Protein AF-A0A080M9X5-F1 (afdb_monomer_lite)

pLDDT: mean 76.01, std 18.08, range [39.44, 97.44]

Sequence (97 aa):
MARPEERNVPEGTPPHHRAAPQELLFRARKATRTTRRQCLQEADARLDELRLYLRLAHHWHWLNDGQYEHVGRQVAELGRLLGGWTKYEAEKRGTPG

InterPro domains:
  IPR036583 23S rRNA-intervening sequence superfamily [G3DSA:1.20.1440.60] (19-95)
  IPR036583 23S rRNA-intervening sequence superfamily [SSF158446] (32-88)
  IPR055360 bAvd-like [PF22296] (28-88)
  IPR055360 bAvd-like [cd16376] (23-88)

Organism: NCBI:txid2954383

Radius of gyration: 20.83 Å; chains: 1; bounding box: 71×39×42 Å

Structure (mmCIF, N/CA/C/O backbone):
data_AF-A0A080M9X5-F1
#
_entry.id   AF-A0A080M9X5-F1
#
loop_
_atom_site.group_PDB
_atom_site.id
_atom_site.type_symbol
_atom_site.label_atom_id
_atom_site.label_alt_id
_atom_site.label_comp_id
_atom_site.label_asym_id
_atom_site.label_entity_id
_atom_site.label_seq_id
_atom_site.pdbx_PDB_ins_code
_atom_site.Cartn_x
_atom_site.Cartn_y
_atom_site.Cartn_z
_atom_site.occupancy
_atom_site.B_iso_or_equiv
_atom_site.auth_seq_id
_atom_site.auth_comp_id
_atom_site.auth_asym_id
_atom_site.auth_atom_id
_atom_site.pdbx_PDB_model_num
ATOM 1 N N . MET A 1 1 ? 47.538 31.299 -5.706 1.00 46.44 1 MET A N 1
ATOM 2 C CA . MET A 1 1 ? 46.990 29.931 -5.594 1.00 46.44 1 MET A CA 1
ATOM 3 C C . MET A 1 1 ? 46.652 29.667 -4.135 1.00 46.44 1 MET A C 1
ATOM 5 O O . MET A 1 1 ? 47.569 29.548 -3.338 1.00 46.44 1 MET A O 1
ATOM 9 N N . ALA A 1 2 ? 45.369 29.633 -3.781 1.00 39.44 2 ALA A N 1
ATOM 10 C CA . ALA A 1 2 ? 44.891 29.191 -2.471 1.00 39.44 2 ALA A CA 1
ATOM 11 C C . ALA A 1 2 ? 43.548 28.479 -2.688 1.00 39.44 2 ALA A C 1
ATOM 13 O O . ALA A 1 2 ? 42.663 29.041 -3.331 1.00 39.44 2 ALA A O 1
ATOM 14 N N . ARG A 1 3 ? 43.459 27.217 -2.247 1.00 45.69 3 ARG A N 1
ATOM 15 C CA . ARG A 1 3 ? 42.276 26.350 -2.380 1.00 45.69 3 ARG A CA 1
ATOM 16 C C . ARG A 1 3 ? 41.181 26.847 -1.434 1.00 45.69 3 ARG A C 1
ATOM 18 O O . ARG A 1 3 ? 41.485 26.997 -0.248 1.00 45.69 3 ARG A O 1
ATOM 25 N N . PRO A 1 4 ? 39.948 27.071 -1.901 1.00 55.72 4 PRO A N 1
ATOM 26 C CA . PRO A 1 4 ? 38.835 27.351 -1.021 1.00 55.72 4 PRO A CA 1
ATOM 27 C C . PRO A 1 4 ? 38.024 26.058 -0.796 1.00 55.72 4 PRO A C 1
ATOM 29 O O . PRO A 1 4 ? 38.230 25.052 -1.466 1.00 55.72 4 PRO A O 1
ATOM 32 N N . GLU A 1 5 ? 37.172 26.075 0.223 1.00 53.88 5 GLU A N 1
ATOM 33 C CA . GLU A 1 5 ? 36.146 25.069 0.536 1.00 53.88 5 GLU A CA 1
ATOM 34 C C . GLU A 1 5 ? 36.533 23.581 0.669 1.00 53.88 5 GLU A C 1
ATOM 36 O O . GLU A 1 5 ? 36.216 22.761 -0.178 1.00 53.88 5 GLU A O 1
ATOM 41 N N . GLU A 1 6 ? 36.984 23.185 1.859 1.00 47.06 6 GLU A N 1
ATOM 42 C CA . GLU A 1 6 ? 36.474 21.953 2.488 1.00 47.06 6 GLU A CA 1
ATOM 43 C C . GLU A 1 6 ? 36.210 22.244 3.967 1.00 47.06 6 GLU A C 1
ATOM 45 O O . GLU A 1 6 ? 36.927 21.909 4.908 1.00 47.06 6 GLU A O 1
ATOM 50 N N . ARG A 1 7 ? 35.155 23.042 4.120 1.00 50.44 7 ARG A N 1
ATOM 51 C CA . ARG A 1 7 ? 34.492 23.401 5.361 1.00 50.44 7 ARG A CA 1
ATOM 52 C C . ARG A 1 7 ? 33.894 22.132 5.968 1.00 50.44 7 ARG A C 1
ATOM 54 O O . ARG A 1 7 ? 32.878 21.648 5.492 1.00 50.44 7 ARG A O 1
ATOM 61 N N . ASN A 1 8 ? 34.550 21.638 7.011 1.00 57.38 8 ASN A N 1
ATOM 62 C CA . ASN A 1 8 ? 33.971 21.069 8.229 1.00 57.38 8 ASN A CA 1
ATOM 63 C C . ASN A 1 8 ? 32.448 20.809 8.147 1.00 57.38 8 ASN A C 1
ATOM 65 O O . ASN A 1 8 ? 31.643 21.713 8.387 1.00 57.38 8 ASN A O 1
ATOM 69 N N . VAL A 1 9 ? 32.066 19.583 7.780 1.00 58.94 9 VAL A N 1
ATOM 70 C CA . VAL A 1 9 ? 30.686 19.100 7.886 1.00 58.94 9 VAL A CA 1
ATOM 71 C C . VAL A 1 9 ? 30.588 18.340 9.208 1.00 58.94 9 VAL A C 1
ATOM 73 O O . VAL A 1 9 ? 31.269 17.326 9.356 1.00 58.94 9 VAL A O 1
ATOM 76 N N . PRO A 1 10 ? 29.789 18.796 10.188 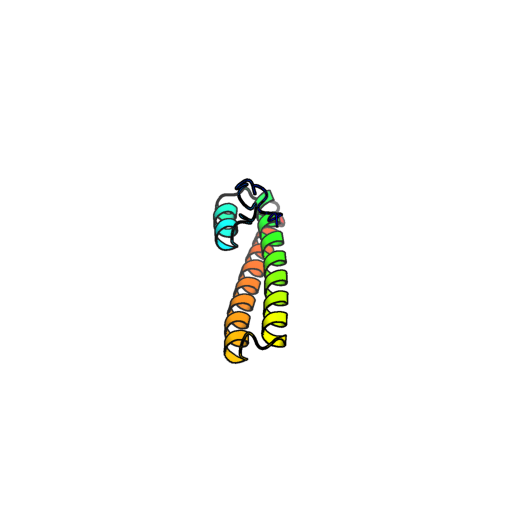1.00 49.62 10 PRO A N 1
ATOM 77 C CA . PRO A 1 10 ? 29.535 17.999 11.376 1.00 49.62 10 PRO A CA 1
ATOM 78 C C . PRO A 1 10 ? 28.714 16.767 10.972 1.00 49.62 10 PRO A C 1
ATOM 80 O O . PRO A 1 10 ? 27.638 16.910 10.390 1.00 49.62 10 PRO A O 1
ATOM 83 N N . GLU A 1 11 ? 29.216 15.569 11.287 1.00 55.38 11 GLU A N 1
ATOM 84 C CA . GLU A 1 11 ? 28.475 14.299 11.273 1.00 55.38 11 GLU A CA 1
ATOM 85 C C . GLU A 1 11 ? 27.302 14.370 12.269 1.00 55.38 11 GLU A C 1
ATOM 87 O O . GLU A 1 11 ? 27.331 13.847 13.379 1.00 55.38 11 GLU A O 1
ATOM 92 N N . GLY A 1 12 ? 26.256 15.089 11.877 1.00 50.22 12 GLY A N 1
ATOM 93 C CA . GLY A 1 12 ? 24.941 15.057 12.487 1.00 50.22 12 GLY A CA 1
ATOM 94 C C . GLY A 1 12 ? 24.095 14.049 11.728 1.00 50.22 12 GLY A C 1
ATOM 95 O O . GLY A 1 12 ? 23.642 14.320 10.620 1.00 50.22 12 GLY A O 1
ATOM 96 N N . THR A 1 13 ? 23.921 12.880 12.330 1.00 58.88 13 THR A N 1
ATOM 97 C CA . THR A 1 13 ? 23.029 11.781 11.951 1.00 58.88 13 THR A CA 1
ATOM 98 C C . THR A 1 13 ? 21.790 12.230 11.151 1.00 58.88 13 THR A C 1
ATOM 100 O O . THR A 1 13 ? 20.999 13.026 11.664 1.00 58.88 13 THR A O 1
ATOM 103 N N . PRO A 1 14 ? 21.543 11.706 9.934 1.00 47.88 14 PRO A N 1
ATOM 104 C CA . PRO A 1 14 ? 20.334 12.037 9.183 1.00 47.88 14 PRO A CA 1
ATOM 105 C C . PRO A 1 14 ? 19.072 11.501 9.899 1.00 47.88 14 PRO A C 1
ATOM 107 O O . PRO A 1 14 ? 18.989 10.302 10.184 1.00 47.88 14 PRO A O 1
ATOM 110 N N . PRO A 1 15 ? 18.043 12.332 10.168 1.00 51.41 15 PRO A N 1
ATOM 111 C CA . PRO A 1 15 ? 16.798 11.899 10.794 1.00 51.41 15 PRO A CA 1
ATOM 112 C C . PRO A 1 15 ? 15.848 11.319 9.735 1.00 51.41 15 PRO A C 1
ATOM 114 O O . PRO A 1 15 ? 14.830 11.914 9.385 1.00 51.41 15 PRO A O 1
ATOM 117 N N . HIS A 1 16 ? 16.166 10.136 9.208 1.00 55.94 16 HIS A N 1
ATOM 118 C CA . HIS A 1 16 ? 15.256 9.382 8.335 1.00 55.94 16 HIS A CA 1
ATOM 119 C C . HIS A 1 16 ? 14.938 7.977 8.859 1.00 55.94 16 HIS A C 1
ATOM 121 O O . HIS A 1 16 ? 14.502 7.117 8.100 1.00 55.94 16 HIS A O 1
ATOM 127 N N . HIS A 1 17 ? 15.019 7.751 10.176 1.00 58.09 17 HIS A N 1
ATOM 128 C CA . HIS A 1 17 ? 14.319 6.631 10.816 1.00 58.09 17 HIS A CA 1
ATOM 129 C C . HIS A 1 17 ? 12.796 6.891 10.858 1.00 58.09 17 HIS A C 1
ATOM 131 O O . HIS A 1 17 ? 12.165 6.873 11.914 1.00 58.09 17 HIS A O 1
ATOM 137 N N . ARG A 1 18 ? 12.168 7.119 9.693 1.00 60.19 18 ARG A N 1
ATOM 138 C CA . ARG A 1 18 ? 10.746 6.800 9.536 1.00 60.19 18 ARG A CA 1
ATOM 139 C C . ARG A 1 18 ? 10.677 5.280 9.553 1.00 60.19 18 ARG A C 1
ATOM 141 O O . ARG A 1 18 ? 11.147 4.624 8.630 1.00 60.19 18 ARG A O 1
ATOM 148 N N . ALA A 1 19 ? 10.187 4.739 10.663 1.00 59.53 19 ALA A N 1
ATOM 149 C CA . ALA A 1 19 ? 10.018 3.309 10.861 1.00 59.53 19 ALA A CA 1
ATOM 150 C C . ALA A 1 19 ? 9.392 2.660 9.615 1.00 59.53 19 ALA A C 1
ATOM 152 O O . ALA A 1 19 ? 8.363 3.122 9.118 1.00 59.53 19 ALA A O 1
ATOM 153 N N . ALA A 1 20 ? 10.031 1.601 9.113 1.00 66.88 20 ALA A N 1
ATOM 154 C CA . ALA A 1 20 ? 9.529 0.838 7.980 1.00 66.88 20 ALA A CA 1
ATOM 155 C C . ALA A 1 20 ? 8.117 0.282 8.278 1.00 66.88 20 ALA A C 1
ATOM 157 O O . ALA A 1 20 ? 7.784 0.054 9.444 1.00 66.88 20 ALA A O 1
ATOM 158 N N . PRO A 1 21 ? 7.290 -0.010 7.259 1.00 63.97 21 PRO A N 1
ATOM 159 C CA . PRO A 1 21 ? 5.912 -0.476 7.456 1.00 63.97 21 PRO A CA 1
ATOM 160 C C . PRO A 1 21 ? 5.797 -1.699 8.384 1.00 63.97 21 PRO A C 1
ATOM 162 O O . PRO A 1 21 ? 4.898 -1.775 9.220 1.00 63.97 21 PRO A O 1
ATOM 165 N N . GLN A 1 22 ? 6.767 -2.615 8.307 1.00 70.25 22 GLN A N 1
ATOM 166 C CA . GLN A 1 22 ? 6.896 -3.777 9.197 1.00 70.25 22 GLN A CA 1
ATOM 167 C C . GLN A 1 22 ? 7.055 -3.397 10.683 1.00 70.25 22 GLN A C 1
ATOM 169 O O . GLN A 1 22 ? 6.432 -4.007 11.552 1.00 70.25 22 GLN A O 1
ATOM 174 N N . GLU A 1 23 ? 7.849 -2.369 10.982 1.00 70.00 23 GLU A N 1
ATOM 175 C CA . GLU A 1 23 ? 8.082 -1.870 12.345 1.00 70.00 23 GLU A CA 1
ATOM 176 C C . GLU A 1 23 ? 6.801 -1.240 12.919 1.00 70.00 23 GLU A C 1
ATOM 178 O O . GLU A 1 23 ? 6.455 -1.435 14.087 1.00 70.00 23 GLU A O 1
ATOM 183 N N . LEU A 1 24 ? 6.032 -0.541 12.079 1.00 69.75 24 LEU A N 1
ATOM 184 C CA . LEU A 1 24 ? 4.747 0.043 12.468 1.00 69.75 24 LEU A CA 1
ATOM 185 C C . LEU A 1 24 ? 3.680 -1.029 12.734 1.00 69.75 24 LEU A C 1
ATOM 187 O O . LEU A 1 24 ? 2.957 -0.933 13.728 1.00 69.75 24 LEU A O 1
ATOM 191 N N . LEU A 1 25 ? 3.622 -2.085 11.916 1.00 65.75 25 LEU A N 1
ATOM 192 C CA . LEU A 1 25 ? 2.731 -3.231 12.137 1.00 65.75 25 LEU A CA 1
ATOM 193 C C . LEU A 1 25 ? 3.063 -3.975 13.442 1.00 65.75 25 LEU A C 1
ATOM 195 O O . LEU A 1 25 ? 2.156 -4.350 14.192 1.00 65.75 25 LEU A O 1
ATOM 199 N N . PHE A 1 26 ? 4.351 -4.134 13.767 1.00 69.50 26 PHE A N 1
ATOM 200 C CA . PHE A 1 26 ? 4.789 -4.728 15.033 1.00 69.50 26 PHE A CA 1
ATOM 201 C C . PHE A 1 26 ? 4.373 -3.885 16.249 1.00 69.50 26 PHE A C 1
ATOM 203 O O . PHE A 1 26 ? 3.868 -4.418 17.240 1.00 69.50 26 PHE A O 1
ATOM 210 N N . ARG A 1 27 ? 4.505 -2.557 16.165 1.00 56.31 27 ARG A N 1
ATOM 211 C CA . ARG A 1 27 ? 4.072 -1.633 17.227 1.00 56.31 27 ARG A CA 1
ATOM 212 C C . ARG A 1 27 ? 2.553 -1.593 17.387 1.00 56.31 27 ARG A C 1
ATOM 214 O O . ARG A 1 27 ? 2.064 -1.625 18.515 1.00 56.31 27 ARG A O 1
ATOM 221 N N . ALA A 1 28 ? 1.799 -1.614 16.287 1.00 56.12 28 ALA A N 1
ATOM 222 C CA . ALA A 1 28 ? 0.336 -1.655 16.304 1.00 56.12 28 ALA A CA 1
ATOM 223 C C . ALA A 1 28 ? -0.207 -2.932 16.970 1.00 56.12 28 ALA A C 1
ATOM 225 O O . ALA A 1 28 ? -1.224 -2.886 17.666 1.00 56.12 28 ALA A O 1
ATOM 226 N N . ARG A 1 29 ? 0.500 -4.064 16.834 1.00 57.16 29 ARG A N 1
ATOM 227 C CA . ARG A 1 29 ? 0.174 -5.303 17.557 1.00 57.16 29 ARG A CA 1
ATOM 228 C C . ARG A 1 29 ? 0.248 -5.134 19.083 1.00 57.16 29 ARG A C 1
ATOM 230 O O . ARG A 1 29 ? -0.477 -5.835 19.784 1.00 57.16 29 ARG A O 1
ATOM 237 N N . LYS A 1 30 ? 1.085 -4.224 19.595 1.00 53.56 30 LYS A N 1
ATOM 238 C CA . LYS A 1 30 ? 1.250 -3.953 21.035 1.00 53.56 30 LYS A CA 1
ATOM 239 C C . LYS A 1 30 ? 0.441 -2.755 21.570 1.00 53.56 30 LYS A C 1
ATOM 241 O O . LYS A 1 30 ? 0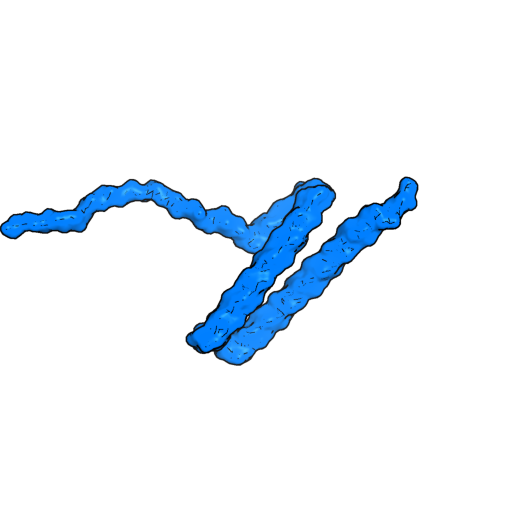.492 -2.513 22.771 1.00 53.56 30 LYS A O 1
ATOM 246 N N . ALA A 1 31 ? -0.289 -2.013 20.732 1.00 52.72 31 ALA A N 1
ATOM 247 C CA . ALA A 1 31 ? -0.939 -0.751 21.117 1.00 52.72 31 ALA A CA 1
ATOM 248 C C . ALA A 1 31 ? -2.441 -0.878 21.481 1.00 52.72 31 ALA A C 1
ATOM 250 O O . ALA A 1 31 ? -3.154 -1.746 20.975 1.00 52.72 31 ALA A O 1
ATOM 251 N N . THR A 1 32 ? -2.932 0.026 22.343 1.00 51.84 32 THR A N 1
ATOM 252 C CA . THR A 1 32 ? -4.321 0.109 22.852 1.00 51.84 32 THR A CA 1
ATOM 253 C C . THR A 1 32 ? -5.359 0.423 21.750 1.00 51.84 32 THR A C 1
ATOM 255 O O . THR A 1 32 ? -5.045 1.047 20.737 1.00 51.84 32 THR A O 1
ATOM 258 N N . ARG A 1 33 ? -6.632 0.025 21.953 1.00 52.94 33 ARG A N 1
ATOM 259 C CA . ARG A 1 33 ? -7.757 0.071 20.977 1.00 52.94 33 ARG A CA 1
ATOM 260 C C . ARG A 1 33 ? -7.933 1.393 20.208 1.00 52.94 33 ARG A C 1
ATOM 262 O O . ARG A 1 33 ? -8.246 1.365 19.022 1.00 52.94 33 ARG A O 1
ATOM 269 N N . THR A 1 34 ? -7.731 2.547 20.844 1.00 52.22 34 THR A N 1
ATOM 270 C CA . THR A 1 34 ? -7.875 3.865 20.190 1.00 52.22 34 THR A CA 1
ATOM 271 C C . THR A 1 34 ? -6.712 4.163 19.239 1.00 52.22 34 THR A C 1
ATOM 273 O O . THR A 1 34 ? -6.926 4.630 18.122 1.00 52.22 34 THR A O 1
ATOM 276 N N . THR A 1 35 ? -5.494 3.796 19.643 1.00 62.16 35 THR A N 1
ATOM 277 C CA . THR A 1 35 ? -4.269 3.893 18.838 1.00 62.16 35 THR A CA 1
ATOM 278 C C . THR A 1 35 ? -4.326 2.949 17.637 1.00 62.16 35 THR A C 1
ATOM 280 O O . THR A 1 35 ? -3.849 3.285 16.562 1.00 62.16 35 THR A O 1
ATOM 283 N N . ARG A 1 36 ? -4.995 1.798 17.777 1.00 67.88 36 ARG A N 1
ATOM 284 C CA . ARG A 1 36 ? -5.135 0.786 16.720 1.00 67.88 36 ARG A CA 1
ATOM 285 C C . ARG A 1 36 ? -5.854 1.306 15.470 1.00 67.88 36 ARG A C 1
ATOM 287 O O . ARG A 1 36 ? -5.374 1.060 14.371 1.00 67.88 36 ARG A O 1
ATOM 294 N N . ARG A 1 37 ? -6.950 2.066 15.609 1.00 73.62 37 ARG A N 1
ATOM 295 C CA . ARG A 1 37 ? -7.647 2.668 14.450 1.00 73.62 37 ARG A CA 1
ATOM 296 C C . ARG A 1 37 ? -6.784 3.717 13.753 1.00 73.62 37 ARG A C 1
ATOM 298 O O . ARG A 1 37 ? -6.717 3.720 12.532 1.00 73.62 37 ARG A O 1
ATOM 305 N N . GLN A 1 38 ? -6.126 4.580 14.525 1.00 77.75 38 GLN A N 1
ATOM 306 C CA . GLN A 1 38 ? -5.219 5.591 13.978 1.00 77.75 38 GLN A CA 1
ATOM 307 C C . GLN A 1 38 ? -4.044 4.929 13.245 1.00 77.75 38 GLN A C 1
ATOM 309 O O . GLN A 1 38 ? -3.709 5.338 12.142 1.00 77.75 38 GLN A O 1
ATOM 314 N N . CYS A 1 39 ? -3.488 3.845 13.797 1.00 79.44 39 CYS A N 1
ATOM 315 C CA . CYS A 1 39 ? -2.462 3.048 13.126 1.00 79.44 39 CYS A CA 1
ATOM 316 C C . CYS A 1 39 ? -2.968 2.391 11.834 1.00 79.44 39 CYS A C 1
ATOM 318 O O . CYS A 1 39 ? -2.220 2.346 10.866 1.00 79.44 39 CYS A O 1
ATOM 320 N N . LEU A 1 40 ? -4.209 1.890 11.797 1.00 83.00 40 LEU A N 1
ATOM 321 C CA . LEU A 1 40 ? -4.796 1.317 10.578 1.00 83.00 40 LEU A CA 1
ATOM 322 C C . LEU A 1 40 ? -5.021 2.381 9.496 1.00 83.00 40 LEU A C 1
ATOM 324 O O . LEU A 1 40 ? -4.721 2.128 8.337 1.00 83.00 40 LEU A O 1
ATOM 328 N N . GLN A 1 41 ? -5.493 3.572 9.875 1.00 84.06 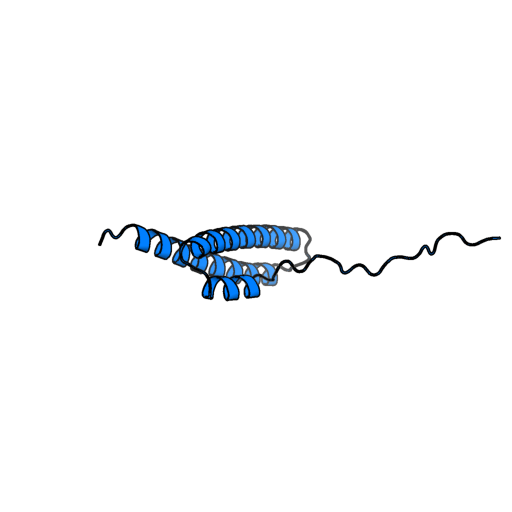41 GLN A N 1
ATOM 329 C CA . GLN A 1 41 ? -5.661 4.696 8.947 1.00 84.06 41 GLN A CA 1
ATOM 330 C C . GLN A 1 41 ? -4.319 5.200 8.406 1.00 84.06 41 GLN A C 1
ATOM 332 O O . GLN A 1 41 ? -4.194 5.430 7.209 1.00 84.06 41 GLN A O 1
ATOM 337 N N . GLU A 1 42 ? -3.302 5.324 9.262 1.00 87.44 42 GLU A N 1
ATOM 338 C CA . GLU A 1 42 ? -1.949 5.677 8.820 1.00 87.44 42 GLU A CA 1
ATOM 339 C C . GLU A 1 42 ? -1.380 4.600 7.887 1.00 87.44 42 GLU A C 1
ATOM 341 O O . GLU A 1 42 ? -0.800 4.924 6.856 1.00 87.44 42 GLU A O 1
ATOM 346 N N . ALA A 1 43 ? -1.572 3.314 8.199 1.00 86.94 43 ALA A N 1
ATOM 347 C CA . ALA A 1 43 ? -1.124 2.226 7.333 1.00 86.94 43 ALA A CA 1
ATOM 348 C C . ALA A 1 43 ? -1.792 2.267 5.949 1.00 86.94 43 ALA A C 1
ATOM 350 O O . ALA A 1 43 ? -1.122 2.019 4.948 1.00 86.94 43 ALA A O 1
ATOM 351 N N . ASP A 1 44 ? -3.080 2.611 5.886 1.00 88.62 44 ASP A N 1
ATOM 352 C CA . ASP A 1 44 ? -3.812 2.772 4.628 1.00 88.62 44 ASP A CA 1
ATOM 353 C C . ASP A 1 44 ? -3.272 3.957 3.808 1.00 88.62 44 ASP A C 1
ATOM 355 O O . ASP A 1 44 ? -2.911 3.790 2.644 1.00 88.62 44 ASP A O 1
ATOM 359 N N . ALA A 1 45 ? -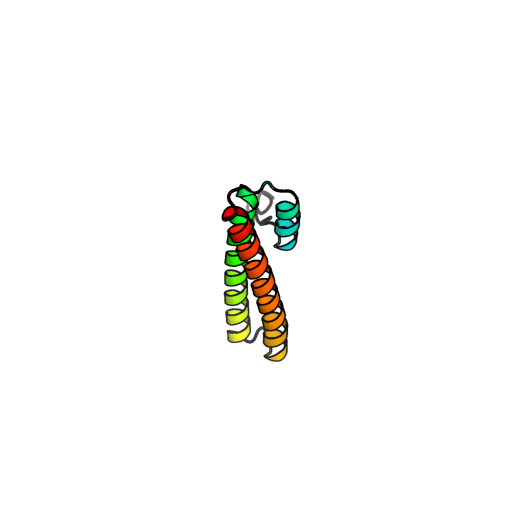3.060 5.115 4.446 1.00 89.88 45 ALA A N 1
ATOM 360 C CA . ALA A 1 45 ? -2.463 6.287 3.801 1.00 89.88 45 ALA A CA 1
ATOM 361 C C . ALA A 1 45 ? -1.053 6.000 3.246 1.00 89.88 45 ALA A C 1
ATOM 363 O O . ALA A 1 45 ? -0.703 6.421 2.141 1.00 89.88 45 ALA A O 1
ATOM 364 N N . ARG A 1 46 ? -0.240 5.230 3.980 1.00 92.00 46 ARG A N 1
ATOM 365 C CA . ARG A 1 46 ? 1.081 4.778 3.511 1.00 92.00 46 ARG A CA 1
ATOM 366 C C . ARG A 1 46 ? 0.998 3.818 2.334 1.00 92.00 46 ARG A C 1
ATOM 368 O O . ARG A 1 46 ? 1.883 3.822 1.479 1.00 92.00 46 ARG A O 1
ATOM 375 N N . LEU A 1 47 ? -0.041 2.991 2.282 1.00 92.75 47 LEU A N 1
ATOM 376 C CA . LEU A 1 47 ? -0.253 2.081 1.167 1.00 92.75 47 LEU A CA 1
ATOM 377 C C . LEU A 1 47 ? -0.649 2.843 -0.105 1.00 92.75 47 LEU A C 1
ATOM 379 O O . LEU A 1 47 ? -0.201 2.480 -1.192 1.00 92.75 47 LEU A O 1
ATOM 383 N N . ASP A 1 48 ? -1.413 3.927 0.023 1.00 91.50 48 ASP A N 1
ATOM 384 C CA . ASP A 1 48 ? -1.721 4.832 -1.090 1.00 91.50 48 ASP A CA 1
ATOM 385 C C . ASP A 1 48 ? -0.485 5.574 -1.609 1.00 91.50 48 ASP A C 1
ATOM 387 O O . ASP A 1 48 ? -0.270 5.645 -2.822 1.00 91.50 48 ASP A O 1
ATOM 391 N N . GLU A 1 49 ? 0.379 6.047 -0.709 1.00 94.88 49 GLU A N 1
ATOM 392 C CA . GLU A 1 49 ? 1.676 6.639 -1.065 1.00 94.88 49 GLU A CA 1
ATOM 393 C C . GLU A 1 49 ? 2.543 5.634 -1.852 1.00 94.88 49 GLU A C 1
ATOM 395 O O . GLU A 1 49 ? 3.085 5.957 -2.912 1.00 94.88 49 GLU A O 1
ATOM 400 N N . LEU A 1 50 ? 2.590 4.371 -1.411 1.00 94.19 50 LEU A N 1
ATOM 401 C CA . LEU A 1 50 ? 3.294 3.304 -2.127 1.00 94.19 50 LEU A CA 1
ATOM 402 C C . LEU A 1 50 ? 2.695 3.036 -3.519 1.00 94.19 50 LEU A C 1
ATOM 404 O O . LEU A 1 50 ? 3.443 2.877 -4.485 1.00 94.19 50 LEU A O 1
ATOM 408 N N . ARG A 1 51 ? 1.361 3.013 -3.658 1.00 94.50 51 ARG A N 1
ATOM 409 C CA . ARG A 1 51 ? 0.687 2.852 -4.963 1.00 94.50 51 ARG A CA 1
ATOM 410 C C . ARG A 1 51 ? 1.068 3.965 -5.936 1.00 94.50 51 ARG A C 1
ATOM 412 O O . ARG A 1 51 ? 1.301 3.685 -7.113 1.00 94.50 51 ARG A O 1
ATOM 419 N N . LEU A 1 52 ? 1.144 5.205 -5.452 1.00 95.44 52 LEU A N 1
ATOM 420 C CA . LEU A 1 52 ? 1.572 6.352 -6.250 1.00 95.44 52 LEU A CA 1
ATOM 421 C C . LEU A 1 52 ? 3.011 6.170 -6.745 1.00 95.44 52 LEU A C 1
ATOM 423 O O . LEU A 1 52 ? 3.261 6.294 -7.944 1.00 95.44 52 LEU A O 1
ATOM 427 N N . TYR A 1 53 ? 3.940 5.821 -5.853 1.00 96.38 53 TYR A N 1
ATOM 428 C CA . TYR A 1 53 ? 5.342 5.622 -6.226 1.00 96.38 53 TYR A CA 1
ATOM 429 C C . TYR A 1 53 ? 5.547 4.464 -7.195 1.00 96.38 53 TYR A C 1
ATOM 431 O O . TYR A 1 53 ? 6.318 4.601 -8.139 1.00 96.38 53 TYR A O 1
ATOM 439 N N . LEU A 1 54 ? 4.822 3.357 -7.033 1.00 93.75 54 LEU A N 1
ATOM 440 C CA . LEU A 1 54 ? 4.889 2.243 -7.979 1.00 93.75 54 LEU A CA 1
ATOM 441 C C . LEU A 1 54 ? 4.389 2.638 -9.366 1.00 93.75 54 LEU A C 1
ATOM 443 O O . LEU A 1 54 ? 4.987 2.247 -10.365 1.00 93.75 54 LEU A O 1
ATOM 447 N N . ARG A 1 55 ? 3.316 3.435 -9.440 1.00 95.00 55 ARG A N 1
ATOM 448 C CA . ARG A 1 55 ? 2.808 3.950 -10.716 1.00 95.00 55 ARG A CA 1
ATOM 449 C C . ARG A 1 55 ? 3.817 4.892 -11.381 1.00 95.00 55 ARG A C 1
ATOM 451 O O . ARG A 1 55 ? 4.002 4.803 -12.588 1.00 95.00 55 ARG A O 1
ATOM 458 N N . LEU A 1 56 ? 4.488 5.751 -10.613 1.00 97.12 56 LEU A N 1
ATOM 459 C CA . LEU A 1 56 ? 5.543 6.630 -11.134 1.00 97.12 56 LEU A CA 1
ATOM 460 C C . LEU A 1 56 ? 6.773 5.841 -11.601 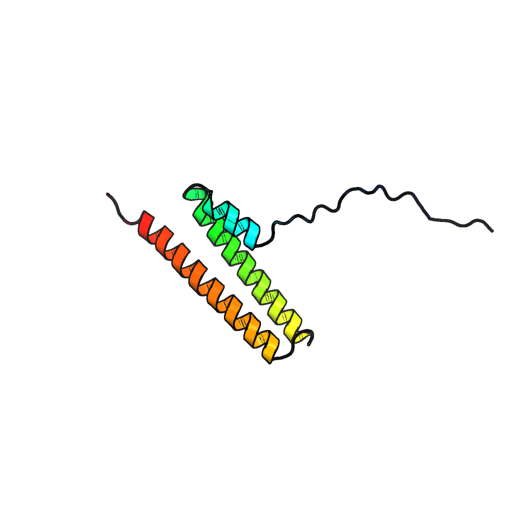1.00 97.12 56 LEU A C 1
ATOM 462 O O . LEU A 1 56 ? 7.282 6.091 -12.688 1.00 97.12 56 LEU A O 1
ATOM 466 N N . ALA A 1 57 ? 7.213 4.853 -10.822 1.00 95.44 57 ALA A N 1
ATOM 467 C CA . ALA A 1 57 ? 8.335 3.991 -11.181 1.00 95.44 57 ALA A CA 1
ATOM 468 C C . ALA A 1 57 ? 8.059 3.187 -12.463 1.00 95.44 57 ALA A C 1
ATOM 470 O O . ALA A 1 57 ? 8.942 3.047 -13.305 1.00 95.44 57 ALA A O 1
ATOM 471 N N . HIS A 1 58 ? 6.830 2.692 -12.638 1.00 95.62 58 HIS A N 1
ATOM 472 C CA . HIS A 1 58 ? 6.406 2.040 -13.881 1.00 95.62 58 HIS A CA 1
ATOM 473 C C . HIS A 1 58 ? 6.341 3.026 -15.052 1.00 95.62 58 HIS A C 1
ATOM 475 O O . HIS A 1 58 ? 6.875 2.738 -16.118 1.00 95.62 58 HIS A O 1
ATOM 481 N N . HIS A 1 59 ? 5.792 4.225 -14.834 1.00 95.94 59 HIS A N 1
ATOM 482 C CA . HIS A 1 59 ? 5.733 5.276 -15.852 1.00 95.94 59 HIS A CA 1
ATOM 483 C C . HIS A 1 59 ? 7.121 5.705 -16.357 1.00 95.94 59 HIS A C 1
ATOM 485 O O . HIS A 1 59 ? 7.291 5.966 -17.543 1.00 95.94 59 HIS A O 1
ATOM 491 N N . TRP A 1 60 ? 8.126 5.743 -15.481 1.00 97.44 60 TRP A N 1
ATOM 492 C CA . TRP A 1 60 ? 9.517 6.027 -15.851 1.00 97.44 60 TRP A CA 1
ATOM 493 C C . TRP A 1 60 ? 10.307 4.791 -16.303 1.00 97.44 60 TRP A C 1
ATOM 495 O O . TRP A 1 60 ? 11.525 4.871 -16.460 1.00 97.44 60 TRP A O 1
ATOM 505 N N . HIS A 1 61 ? 9.634 3.659 -16.526 1.00 93.62 61 HIS A N 1
ATOM 506 C CA . HIS A 1 61 ? 10.225 2.393 -16.967 1.00 93.62 61 HIS A CA 1
ATOM 507 C C . HIS A 1 61 ? 11.318 1.833 -16.037 1.00 93.62 61 HIS A C 1
ATOM 509 O O . HIS A 1 61 ? 12.171 1.057 -16.464 1.00 93.62 61 HIS A O 1
ATOM 515 N N . TRP A 1 62 ? 11.290 2.179 -14.745 1.00 94.81 62 TRP A N 1
ATOM 516 C CA . TRP A 1 62 ? 12.170 1.576 -13.732 1.00 94.81 62 TRP A CA 1
ATOM 517 C C . TRP A 1 62 ? 11.713 0.169 -13.329 1.00 94.81 62 TRP A C 1
ATOM 519 O O . TRP A 1 62 ? 12.492 -0.606 -12.777 1.00 94.81 62 TRP A O 1
ATOM 529 N N . LEU A 1 63 ? 10.449 -0.158 -13.608 1.00 90.31 63 LEU A N 1
ATOM 530 C CA . LEU A 1 63 ? 9.859 -1.483 -13.459 1.00 90.31 63 LEU A CA 1
ATOM 531 C C . LEU A 1 63 ? 9.314 -1.933 -14.812 1.00 90.31 63 LEU A C 1
ATOM 533 O O . LEU A 1 63 ? 8.635 -1.161 -15.489 1.00 90.31 63 LEU A O 1
ATOM 537 N N . ASN A 1 64 ? 9.561 -3.189 -15.178 1.00 93.38 64 ASN A N 1
ATOM 538 C CA . ASN A 1 64 ? 8.853 -3.797 -16.303 1.00 93.38 64 ASN A CA 1
ATOM 539 C C . ASN A 1 64 ? 7.410 -4.168 -15.912 1.00 93.38 64 ASN A C 1
ATOM 541 O O . ASN A 1 64 ? 7.070 -4.228 -14.727 1.00 93.38 64 ASN A O 1
ATOM 545 N N . ASP A 1 65 ? 6.571 -4.455 -16.907 1.00 93.81 65 ASP A N 1
ATOM 546 C CA . ASP A 1 65 ? 5.149 -4.758 -16.698 1.00 93.81 65 ASP A CA 1
ATOM 547 C C . ASP A 1 65 ? 4.925 -5.937 -15.741 1.00 93.81 65 ASP A C 1
ATOM 549 O O . ASP A 1 65 ? 4.069 -5.866 -14.862 1.00 93.81 65 ASP A O 1
ATOM 553 N N . GLY A 1 66 ? 5.742 -6.991 -15.839 1.00 95.56 66 GLY A N 1
ATOM 554 C CA . GLY A 1 66 ? 5.648 -8.156 -14.957 1.00 95.56 66 GLY A CA 1
ATOM 555 C C . GLY A 1 66 ? 6.014 -7.840 -13.503 1.00 95.56 66 GLY A C 1
ATOM 556 O O . GLY A 1 66 ? 5.362 -8.322 -12.575 1.00 95.56 66 GLY A O 1
ATOM 557 N N . GLN A 1 67 ? 7.026 -6.997 -13.283 1.00 94.12 67 GLN A N 1
ATOM 558 C CA . GLN A 1 67 ? 7.404 -6.515 -11.951 1.00 94.12 67 GLN A CA 1
ATOM 559 C C . GLN A 1 67 ? 6.318 -5.611 -11.362 1.00 94.12 67 GLN A C 1
ATOM 561 O O . GLN A 1 67 ? 5.961 -5.763 -10.191 1.00 94.12 67 GLN A O 1
ATOM 566 N N . TYR A 1 68 ? 5.764 -4.707 -12.172 1.00 96.12 68 TYR A N 1
ATOM 567 C CA . TYR A 1 68 ? 4.674 -3.829 -11.760 1.00 96.12 68 TYR A CA 1
ATOM 568 C C . TYR A 1 68 ? 3.410 -4.621 -11.406 1.00 96.12 68 TYR A C 1
ATOM 570 O O . TYR A 1 68 ? 2.813 -4.382 -10.357 1.00 96.12 68 TYR A O 1
ATOM 578 N N . GLU A 1 69 ? 3.042 -5.622 -12.209 1.00 95.94 69 GLU A N 1
ATOM 579 C CA . GLU A 1 69 ? 1.904 -6.499 -11.927 1.00 95.94 69 GLU A CA 1
ATOM 580 C C . GLU A 1 69 ? 2.129 -7.325 -10.651 1.00 95.94 69 GLU A C 1
ATOM 582 O O . GLU A 1 69 ? 1.239 -7.425 -9.802 1.00 95.94 69 GLU A O 1
ATOM 587 N N . HIS A 1 70 ? 3.323 -7.901 -10.478 1.00 95.81 70 HIS A N 1
ATOM 588 C CA . HIS A 1 70 ? 3.652 -8.682 -9.288 1.00 95.81 70 HIS A CA 1
ATOM 589 C C . HIS A 1 70 ? 3.509 -7.849 -8.010 1.00 95.81 70 HIS A C 1
ATOM 591 O O . HIS A 1 70 ? 2.759 -8.237 -7.110 1.00 95.81 70 HIS A O 1
ATOM 597 N N . VAL A 1 71 ? 4.159 -6.685 -7.951 1.00 94.06 71 VAL A N 1
ATOM 598 C CA . VAL A 1 71 ? 4.075 -5.806 -6.779 1.00 94.06 71 VAL A CA 1
ATOM 599 C C . VAL A 1 71 ? 2.661 -5.238 -6.620 1.00 94.06 71 VAL A C 1
ATOM 601 O O . VAL A 1 71 ? 2.151 -5.155 -5.503 1.00 94.06 71 VAL A O 1
ATOM 604 N N . GLY A 1 72 ? 1.976 -4.919 -7.719 1.00 94.06 72 GLY A N 1
ATOM 605 C CA . GLY A 1 72 ? 0.583 -4.476 -7.708 1.00 94.06 72 GLY A CA 1
ATOM 606 C C . GLY A 1 72 ? -0.352 -5.485 -7.037 1.00 94.06 72 GLY 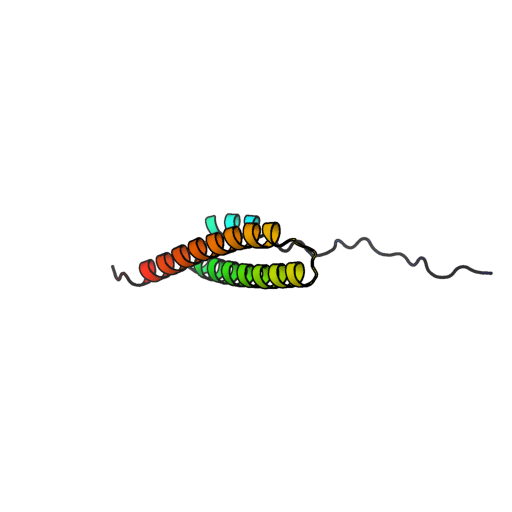A C 1
ATOM 607 O O . GLY A 1 72 ? -1.181 -5.099 -6.208 1.00 94.06 72 GLY A O 1
ATOM 608 N N . ARG A 1 73 ? -0.179 -6.787 -7.309 1.00 96.31 73 ARG A N 1
ATOM 609 C CA . ARG A 1 73 ? -0.939 -7.860 -6.642 1.00 96.31 73 ARG A CA 1
ATOM 610 C C . ARG A 1 73 ? -0.673 -7.911 -5.137 1.00 96.31 73 ARG A C 1
ATOM 612 O O . ARG A 1 73 ? -1.632 -8.005 -4.369 1.00 96.31 73 ARG A O 1
ATOM 619 N N . GLN A 1 74 ? 0.585 -7.780 -4.715 1.00 95.62 74 GLN A N 1
ATOM 620 C CA . GLN A 1 74 ? 0.952 -7.748 -3.293 1.00 95.62 74 GLN A CA 1
ATOM 621 C C . GLN A 1 74 ? 0.332 -6.536 -2.578 1.00 95.62 74 GLN A C 1
ATOM 623 O O . GLN A 1 74 ? -0.271 -6.667 -1.515 1.00 95.62 74 GLN A O 1
ATOM 628 N N . VAL A 1 75 ? 0.398 -5.353 -3.190 1.00 93.31 75 VAL A N 1
ATOM 629 C CA . VAL A 1 75 ? -0.193 -4.119 -2.646 1.00 93.31 75 VAL A CA 1
ATOM 630 C C . VAL A 1 75 ? -1.723 -4.191 -2.582 1.00 93.31 75 VAL A C 1
ATOM 632 O O . VAL A 1 75 ? -2.339 -3.679 -1.642 1.00 93.31 75 VAL A O 1
ATOM 635 N N . ALA A 1 76 ? -2.361 -4.841 -3.556 1.00 93.25 76 ALA A N 1
ATOM 636 C CA . ALA A 1 76 ? -3.799 -5.084 -3.529 1.00 93.25 76 ALA A CA 1
ATOM 637 C C . ALA A 1 76 ? -4.196 -6.032 -2.386 1.00 93.25 76 ALA A C 1
ATOM 639 O O . ALA A 1 76 ? -5.215 -5.815 -1.730 1.00 93.25 76 ALA A O 1
ATOM 640 N N . GLU A 1 77 ? -3.393 -7.061 -2.116 1.00 95.31 77 GLU A N 1
ATOM 641 C CA . GLU A 1 77 ? -3.612 -7.977 -0.996 1.00 95.31 77 GLU A CA 1
ATOM 642 C C . GLU A 1 77 ? -3.494 -7.280 0.360 1.00 95.31 77 GLU A C 1
ATOM 644 O O . GLU A 1 77 ? -4.397 -7.405 1.188 1.00 95.31 77 GLU A O 1
ATOM 649 N N . LEU A 1 78 ? -2.457 -6.459 0.547 1.00 89.69 78 LEU A N 1
ATOM 650 C CA . LEU A 1 78 ? -2.301 -5.636 1.748 1.00 89.69 78 LEU A CA 1
ATOM 651 C C . LEU A 1 78 ? -3.512 -4.717 1.967 1.00 89.69 78 LEU A C 1
ATOM 653 O O . LEU A 1 78 ? -4.009 -4.611 3.087 1.00 89.69 78 LEU A O 1
ATOM 657 N N . GLY A 1 79 ? -4.042 -4.121 0.896 1.00 90.81 79 GLY A N 1
ATOM 658 C CA . GLY A 1 79 ? -5.246 -3.288 0.965 1.00 90.81 79 GLY A CA 1
ATOM 659 C C . GLY A 1 79 ? -6.480 -4.063 1.430 1.00 90.81 79 GLY A C 1
ATOM 660 O O . GLY A 1 79 ? -7.226 -3.583 2.282 1.00 90.81 79 GLY A O 1
ATOM 661 N N . ARG A 1 80 ? -6.678 -5.292 0.934 1.00 92.94 80 ARG A N 1
ATOM 662 C CA . ARG A 1 80 ? -7.792 -6.152 1.375 1.00 92.94 80 ARG A CA 1
ATOM 663 C C . ARG A 1 80 ? -7.693 -6.500 2.860 1.00 92.94 80 ARG A C 1
ATOM 665 O O . ARG A 1 80 ? -8.704 -6.456 3.560 1.00 92.94 80 ARG A O 1
ATOM 672 N N . LEU A 1 81 ? -6.491 -6.812 3.348 1.00 90.75 81 LEU A N 1
ATOM 673 C CA . LEU A 1 81 ? -6.258 -7.124 4.762 1.00 90.75 81 LEU A CA 1
ATOM 674 C C . LEU A 1 81 ? -6.520 -5.909 5.664 1.00 90.75 81 LEU A C 1
ATOM 676 O O . LEU A 1 81 ? -7.244 -6.028 6.654 1.00 90.75 81 LEU A O 1
ATOM 680 N N . LEU A 1 82 ? -6.002 -4.732 5.293 1.00 88.50 82 LEU A N 1
ATOM 681 C CA . LEU A 1 82 ? -6.233 -3.484 6.030 1.00 88.50 82 LEU A CA 1
ATOM 682 C C . LEU A 1 82 ? -7.717 -3.099 6.063 1.00 88.50 82 LEU A C 1
ATOM 684 O O . LEU A 1 82 ? -8.236 -2.724 7.120 1.00 88.50 82 LEU A O 1
ATOM 688 N N . GLY A 1 83 ? -8.420 -3.252 4.939 1.00 87.06 83 GLY A N 1
ATOM 689 C CA . GLY A 1 83 ? -9.863 -3.029 4.862 1.00 87.06 83 GLY A CA 1
ATOM 690 C C . GLY A 1 83 ? -10.643 -3.978 5.775 1.00 87.06 83 GLY A C 1
ATOM 691 O O . GLY A 1 83 ? -11.515 -3.539 6.529 1.00 87.06 83 GLY A O 1
ATOM 692 N N . GLY A 1 84 ? -10.277 -5.264 5.783 1.00 89.25 84 GLY A N 1
ATOM 693 C CA . GLY A 1 84 ? -10.865 -6.267 6.673 1.00 89.25 84 GLY A CA 1
ATOM 694 C C . GLY A 1 84 ? -10.688 -5.927 8.155 1.00 89.25 84 GLY A C 1
ATOM 695 O O . GLY A 1 84 ? -11.651 -5.966 8.922 1.00 89.25 84 GLY A O 1
ATOM 696 N N . TRP A 1 85 ? -9.484 -5.525 8.567 1.00 87.25 85 TRP A N 1
ATOM 697 C CA . TRP A 1 85 ? -9.222 -5.130 9.955 1.00 87.25 85 TRP A CA 1
ATOM 698 C C . TRP A 1 85 ? -9.927 -3.834 10.351 1.00 87.25 85 TRP A C 1
ATOM 700 O O . TRP A 1 85 ? -10.437 -3.736 11.466 1.00 87.25 85 TRP A O 1
ATOM 710 N N . THR A 1 86 ? -10.014 -2.861 9.444 1.00 84.06 86 THR A N 1
ATOM 711 C CA . THR A 1 86 ? -10.737 -1.606 9.695 1.00 84.06 86 THR A CA 1
ATOM 712 C C . THR A 1 86 ? -12.230 -1.858 9.901 1.00 84.06 86 THR A C 1
ATOM 714 O O . THR A 1 86 ? -12.824 -1.303 10.828 1.00 84.06 86 THR A O 1
ATOM 717 N N . LYS A 1 87 ? -12.827 -2.744 9.092 1.00 85.56 87 LYS A N 1
ATOM 718 C CA . LYS A 1 87 ? -14.228 -3.156 9.239 1.00 85.56 87 LYS A CA 1
ATOM 719 C C . LYS A 1 87 ? -14.467 -3.890 10.560 1.00 85.56 87 LYS A C 1
ATOM 721 O O . LYS A 1 87 ? -15.382 -3.524 11.290 1.00 85.56 87 LYS A O 1
ATOM 726 N N . TYR A 1 88 ? -13.601 -4.842 10.911 1.00 84.50 88 TYR A N 1
ATOM 727 C CA . TYR A 1 88 ? -13.685 -5.571 12.180 1.00 84.50 88 TYR A CA 1
ATOM 728 C C . TYR A 1 88 ? -13.615 -4.637 13.402 1.00 84.50 88 TYR A C 1
ATOM 730 O O . TYR A 1 88 ? -14.395 -4.776 14.344 1.00 84.50 88 TYR A O 1
ATOM 738 N N . GLU A 1 89 ? -12.721 -3.643 13.394 1.00 80.88 89 GLU A N 1
ATOM 739 C CA . GLU A 1 89 ? -12.644 -2.656 14.482 1.00 80.88 89 GLU A CA 1
ATOM 740 C C . GLU A 1 89 ? -13.884 -1.744 14.548 1.00 80.88 89 GLU A C 1
ATOM 742 O O . GLU A 1 89 ? -14.271 -1.317 15.640 1.00 80.88 89 GLU A O 1
ATOM 747 N N . ALA A 1 90 ? -14.522 -1.450 13.409 1.00 77.31 90 ALA A N 1
ATOM 748 C CA . ALA A 1 90 ? -15.768 -0.686 13.360 1.00 77.31 90 ALA A CA 1
ATOM 749 C C . ALA A 1 90 ? -16.962 -1.496 13.901 1.00 77.31 90 ALA A C 1
ATOM 751 O O . ALA A 1 90 ? -17.718 -0.990 14.730 1.00 77.31 90 ALA A O 1
ATOM 752 N N . GLU A 1 91 ? -17.091 -2.765 13.506 1.00 80.69 91 GLU A N 1
ATOM 753 C CA . GLU A 1 91 ? -18.142 -3.683 13.973 1.00 80.69 91 GLU A CA 1
ATOM 754 C C . GLU A 1 91 ? -18.055 -3.915 15.486 1.00 80.69 91 GLU A C 1
ATOM 756 O O . GLU A 1 91 ? -19.050 -3.795 16.198 1.00 80.69 91 GLU A O 1
ATOM 761 N N . LYS A 1 92 ? -16.840 -4.100 16.019 1.00 72.69 92 LYS A N 1
ATOM 762 C CA . LYS A 1 92 ? -16.579 -4.271 17.460 1.00 72.69 92 LYS A CA 1
ATOM 763 C C . LYS A 1 92 ? -16.833 -3.010 18.306 1.00 72.69 92 LYS A C 1
ATOM 765 O O . LYS A 1 92 ? -16.552 -2.993 19.509 1.00 72.69 92 LYS A O 1
ATOM 770 N N . ARG A 1 93 ? -17.275 -1.915 17.688 1.00 62.44 93 ARG A N 1
ATOM 771 C CA . ARG A 1 93 ? -17.735 -0.690 18.353 1.00 62.44 93 ARG A CA 1
ATOM 772 C C . ARG A 1 93 ? -19.268 -0.574 18.331 1.00 62.44 93 ARG A C 1
ATOM 774 O O . ARG A 1 93 ? -19.811 0.134 19.167 1.00 62.44 93 ARG A O 1
ATOM 781 N N . GLY A 1 94 ? -19.939 -1.258 17.401 1.00 62.59 94 GLY A N 1
ATOM 782 C CA . GLY A 1 94 ? -21.390 -1.219 17.204 1.00 62.59 94 GLY A CA 1
ATOM 783 C C . GLY A 1 94 ? -22.183 -2.256 18.001 1.00 62.59 94 GLY A C 1
ATOM 784 O O . GLY A 1 94 ? -23.402 -2.263 17.894 1.00 62.59 94 GLY A O 1
ATOM 785 N N . THR A 1 95 ? -21.532 -3.121 18.785 1.00 47.94 95 THR A N 1
ATOM 786 C CA . THR A 1 95 ? -22.212 -4.015 19.735 1.00 47.94 95 THR A CA 1
ATOM 787 C C . THR A 1 95 ? -22.366 -3.295 21.081 1.00 47.94 95 THR A C 1
ATOM 789 O O . THR A 1 95 ? -21.382 -3.217 21.822 1.00 47.94 95 THR A O 1
ATOM 792 N N . PRO A 1 96 ? -23.547 -2.739 21.417 1.00 49.12 96 PRO A N 1
ATOM 793 C CA . PRO A 1 96 ? -23.870 -2.433 22.801 1.00 49.12 96 PRO A CA 1
ATOM 794 C C . PRO A 1 96 ? -24.028 -3.770 23.532 1.00 49.12 96 PRO A C 1
ATOM 796 O O . PRO A 1 96 ? -24.893 -4.574 23.186 1.00 49.12 96 PRO A O 1
ATOM 799 N N . GLY A 1 97 ? -23.116 -4.035 24.463 1.00 49.62 97 GLY A N 1
ATOM 800 C CA . GLY A 1 97 ? -23.343 -4.992 25.544 1.00 49.62 97 GLY A CA 1
ATOM 801 C C . GLY A 1 97 ? -24.050 -4.291 26.688 1.00 49.62 97 GLY A C 1
ATOM 802 O O . GLY A 1 97 ? -23.746 -3.091 26.889 1.00 49.62 97 GLY A O 1
#

Secondary structure (DSSP, 8-state):
--------------------HHHHHHHHHTS-HHHHHHHHHHHHHHHHHHHHHHHHHHHTTSS-HHHHHHHHHHHHHHHHHHHHHHHHHHHTTS---

Foldseek 3Di:
DDDDDPDDDPPDDDPPPPPDLVRLVVVLVVDDLVVVLVSLVVSLVVLVVVVVVLVVCVVVVVDDPVRSVVVVVVSVVVVVVSVVVNVVSVVVVPDDD